Protein AF-A0A7C6ANG4-F1 (afdb_monomer_lite)

Sequence (112 aa):
MDERQSENTTVLGEQPIQRSAFERNSDEFLRHIIVATDIVLSKNFYVALGYNFQRRKELGTDTRMATTGLSWGFGFKIYRFQFHYARAAYNLAGASNMITLSSRINDWRKKE

Structure (mmCIF, N/CA/C/O backbone):
data_AF-A0A7C6ANG4-F1
#
_entry.id   AF-A0A7C6ANG4-F1
#
loop_
_atom_site.group_PDB
_atom_site.id
_atom_site.type_symbol
_atom_site.label_atom_id
_atom_site.label_alt_id
_atom_site.label_comp_id
_atom_site.label_asym_id
_atom_site.label_entity_id
_atom_site.label_seq_id
_atom_site.pdbx_PDB_ins_code
_atom_site.Cartn_x
_atom_site.Cartn_y
_atom_site.Cartn_z
_atom_site.occupancy
_atom_site.B_iso_or_equiv
_atom_site.auth_seq_id
_atom_site.auth_comp_id
_atom_site.auth_asym_id
_atom_site.auth_atom_id
_atom_site.pdbx_PDB_model_num
ATOM 1 N N . MET A 1 1 ? 34.674 -8.993 -65.754 1.00 44.88 1 MET A N 1
ATOM 2 C CA . MET A 1 1 ? 35.630 -7.885 -65.903 1.00 44.88 1 MET A CA 1
ATOM 3 C C . MET A 1 1 ? 34.770 -6.628 -65.986 1.00 44.88 1 MET A C 1
ATOM 5 O O . MET A 1 1 ? 34.141 -6.432 -67.010 1.00 44.88 1 MET A O 1
ATOM 9 N N . ASP A 1 2 ? 34.466 -5.888 -64.927 1.00 38.56 2 ASP A N 1
ATOM 10 C CA . ASP A 1 2 ? 35.228 -5.653 -63.708 1.00 38.56 2 ASP A CA 1
ATOM 11 C C . ASP A 1 2 ? 34.336 -5.472 -62.480 1.00 38.56 2 ASP A C 1
ATOM 13 O O . ASP A 1 2 ? 33.193 -5.020 -62.538 1.00 38.56 2 ASP A O 1
ATOM 17 N N . GLU A 1 3 ? 34.933 -5.879 -61.370 1.00 48.00 3 GLU A N 1
ATOM 18 C CA . GLU A 1 3 ? 34.587 -5.600 -59.988 1.00 48.00 3 GLU A CA 1
ATOM 19 C C . GLU A 1 3 ? 34.391 -4.095 -59.757 1.00 48.00 3 GLU A C 1
ATOM 21 O O . GLU A 1 3 ? 35.120 -3.302 -60.344 1.00 48.00 3 GLU A O 1
ATOM 26 N N . ARG A 1 4 ? 33.481 -3.716 -58.844 1.00 41.72 4 ARG A N 1
ATOM 27 C CA . ARG A 1 4 ? 33.787 -2.949 -57.614 1.00 41.72 4 ARG A CA 1
ATOM 28 C C . ARG A 1 4 ? 32.608 -3.021 -56.646 1.00 41.72 4 ARG A C 1
ATOM 30 O O . ARG A 1 4 ? 31.562 -2.410 -56.844 1.00 41.72 4 ARG A O 1
ATOM 37 N N . GLN A 1 5 ? 32.813 -3.814 -55.600 1.00 40.19 5 GLN A N 1
ATOM 38 C CA . GLN A 1 5 ? 32.023 -3.806 -54.378 1.00 40.19 5 GLN A CA 1
ATOM 39 C C . GLN A 1 5 ? 32.229 -2.503 -53.589 1.00 40.19 5 GLN A C 1
ATOM 41 O O . GLN A 1 5 ? 33.333 -1.971 -53.566 1.00 40.19 5 GLN A O 1
ATOM 46 N N . SER A 1 6 ? 31.163 -2.133 -52.869 1.00 46.78 6 SER A N 1
ATOM 47 C CA . SER A 1 6 ? 31.129 -1.509 -51.536 1.00 46.78 6 SER A CA 1
ATOM 48 C C . SER A 1 6 ? 31.767 -0.130 -51.337 1.00 46.78 6 SER A C 1
ATOM 50 O O . SER A 1 6 ? 32.982 -0.009 -51.340 1.00 46.78 6 SER A O 1
ATOM 52 N N . GLU A 1 7 ? 30.941 0.862 -50.977 1.00 43.28 7 GLU A N 1
ATOM 53 C CA . GLU A 1 7 ? 31.051 1.559 -49.681 1.00 43.28 7 GLU A CA 1
ATOM 54 C C . GLU A 1 7 ? 29.916 2.581 -49.495 1.00 43.28 7 GLU A C 1
ATOM 56 O O . GLU A 1 7 ? 29.738 3.474 -50.320 1.00 43.28 7 GLU A O 1
ATOM 61 N N . ASN A 1 8 ? 29.163 2.414 -48.396 1.00 42.38 8 ASN A N 1
ATOM 62 C CA . ASN A 1 8 ? 28.517 3.444 -47.560 1.00 42.38 8 ASN A CA 1
ATOM 63 C C . ASN A 1 8 ? 27.098 3.064 -47.120 1.00 42.38 8 ASN A C 1
ATOM 65 O O . ASN A 1 8 ? 26.135 3.619 -47.635 1.00 42.38 8 ASN A O 1
ATOM 69 N N . THR A 1 9 ? 26.954 2.213 -46.093 1.00 50.06 9 THR A N 1
ATOM 70 C CA . THR A 1 9 ? 26.298 2.649 -44.840 1.00 50.06 9 THR A CA 1
ATOM 71 C C . THR A 1 9 ? 26.589 1.697 -43.667 1.00 50.06 9 THR A C 1
ATOM 73 O O . THR A 1 9 ? 26.299 0.507 -43.725 1.00 50.06 9 THR A O 1
ATOM 76 N N . THR A 1 10 ? 27.039 2.307 -42.566 1.00 49.16 10 THR A N 1
ATOM 77 C CA . THR A 1 10 ? 26.932 1.882 -41.153 1.00 49.16 10 THR A CA 1
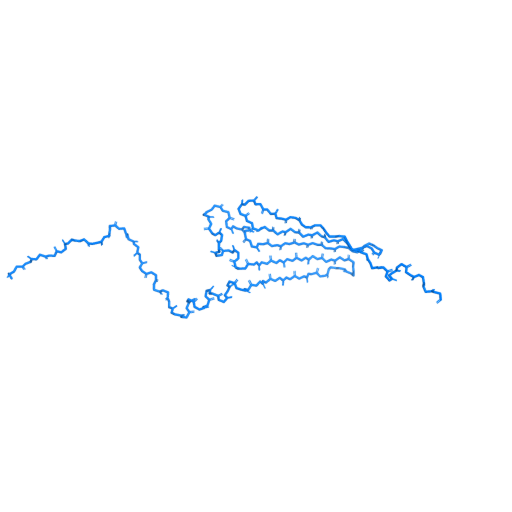ATOM 78 C C . THR A 1 10 ? 27.899 0.819 -40.609 1.00 49.16 10 THR A C 1
ATOM 80 O O . THR A 1 10 ? 27.767 -0.379 -40.814 1.00 49.16 10 THR A O 1
ATOM 83 N N . VAL A 1 11 ? 28.851 1.317 -39.814 1.00 54.91 11 VAL A N 1
ATOM 84 C CA . VAL A 1 11 ? 30.011 0.638 -39.208 1.00 54.91 11 VAL A CA 1
ATOM 85 C C . VAL A 1 11 ? 29.715 0.138 -37.777 1.00 54.91 11 VAL A C 1
ATOM 87 O O . VAL A 1 11 ? 30.623 -0.050 -36.978 1.00 54.91 11 VAL A O 1
ATOM 90 N N . LEU A 1 12 ? 28.458 -0.093 -37.390 1.00 54.84 12 LEU A N 1
ATOM 91 C CA . LEU A 1 12 ? 28.130 -0.598 -36.048 1.00 54.84 12 LEU A CA 1
ATOM 92 C C . LEU A 1 12 ? 27.065 -1.692 -36.150 1.00 54.84 12 LEU A C 1
ATOM 94 O O . LEU A 1 12 ? 26.020 -1.492 -36.761 1.00 54.84 12 LEU A O 1
ATOM 98 N N . GLY A 1 13 ? 27.371 -2.868 -35.596 1.00 50.09 13 GLY A N 1
ATOM 99 C CA . GLY A 1 13 ? 26.578 -4.092 -35.706 1.00 50.09 13 GLY A CA 1
ATOM 100 C C . GLY A 1 13 ? 25.250 -4.047 -34.954 1.00 50.09 13 GLY A C 1
ATOM 101 O O . GLY A 1 13 ? 25.097 -4.692 -33.919 1.00 50.09 13 GLY A O 1
ATOM 102 N N . GLU A 1 14 ? 24.271 -3.337 -35.499 1.00 51.72 14 GLU A N 1
ATOM 103 C CA . GLU A 1 14 ? 22.887 -3.408 -35.045 1.00 51.72 14 GLU A CA 1
ATOM 104 C C . GLU A 1 14 ? 22.156 -4.515 -35.812 1.00 51.72 14 GLU A C 1
ATOM 106 O O . GLU A 1 14 ? 21.799 -4.380 -36.981 1.00 51.72 14 GLU A O 1
ATOM 111 N N . GLN A 1 15 ? 21.960 -5.654 -35.145 1.00 52.88 15 GLN A N 1
ATOM 112 C CA . GLN A 1 15 ? 21.113 -6.731 -35.647 1.00 52.88 15 GLN A CA 1
ATOM 113 C C . GLN A 1 15 ? 19.673 -6.210 -35.800 1.00 52.88 15 GLN A C 1
ATOM 115 O O . GLN A 1 15 ? 19.116 -5.705 -34.818 1.00 52.88 15 GLN A O 1
ATOM 120 N N . PRO A 1 16 ? 19.024 -6.351 -36.971 1.00 49.03 16 PRO A N 1
ATOM 121 C CA . PRO A 1 16 ? 17.636 -5.957 -37.131 1.00 49.03 16 PRO A CA 1
ATOM 122 C C . PRO A 1 16 ? 16.775 -6.935 -36.330 1.00 49.03 16 PRO A C 1
ATOM 124 O O . PRO A 1 16 ? 16.525 -8.066 -36.746 1.00 49.03 16 PRO A O 1
ATOM 127 N N . ILE A 1 17 ? 16.333 -6.513 -35.146 1.00 56.56 17 ILE A N 1
ATOM 128 C CA . ILE A 1 17 ? 15.361 -7.259 -34.349 1.00 56.56 17 ILE A CA 1
ATOM 129 C C . ILE A 1 17 ? 14.054 -7.265 -35.152 1.00 56.56 17 ILE A C 1
ATOM 131 O O . ILE A 1 17 ? 13.289 -6.300 -35.115 1.00 56.56 17 ILE A O 1
ATOM 135 N N . GLN A 1 18 ? 13.813 -8.336 -35.913 1.00 56.03 18 GLN A N 1
ATOM 136 C CA . GLN A 1 18 ? 12.559 -8.582 -36.624 1.00 56.03 18 GLN A CA 1
ATOM 137 C C . GLN A 1 18 ? 11.426 -8.777 -35.604 1.00 56.03 18 GLN A C 1
ATOM 139 O O . GLN A 1 18 ? 11.070 -9.902 -35.265 1.00 56.03 18 GLN A O 1
ATOM 144 N N . ARG A 1 19 ? 10.861 -7.681 -35.084 1.00 57.31 19 ARG A N 1
ATOM 145 C CA . ARG A 1 19 ? 9.665 -7.733 -34.234 1.00 57.31 19 ARG A CA 1
ATOM 146 C C . ARG A 1 19 ? 8.470 -8.097 -35.106 1.00 57.31 19 ARG A C 1
ATOM 148 O O . ARG A 1 19 ? 8.044 -7.296 -35.940 1.00 57.31 19 ARG A O 1
ATOM 155 N N . SER A 1 20 ? 7.944 -9.307 -34.939 1.00 57.78 20 SER A N 1
ATOM 156 C CA . SER A 1 20 ? 6.757 -9.757 -35.670 1.00 57.78 20 SER A CA 1
ATOM 157 C C . SER A 1 20 ? 5.558 -8.836 -35.375 1.00 57.78 20 SER A C 1
ATOM 159 O O . SER A 1 20 ? 5.443 -8.267 -34.287 1.00 57.78 20 SER A O 1
ATOM 161 N N . ALA A 1 21 ? 4.633 -8.667 -36.327 1.00 59.66 21 ALA A N 1
ATOM 162 C CA . ALA A 1 21 ? 3.433 -7.838 -36.124 1.00 59.66 21 ALA A CA 1
ATOM 163 C C . ALA A 1 21 ? 2.597 -8.295 -34.907 1.00 59.66 21 ALA A C 1
ATOM 165 O O . ALA A 1 21 ? 1.935 -7.489 -34.255 1.00 59.66 21 ALA A O 1
ATOM 166 N N . PHE A 1 22 ? 2.690 -9.582 -34.563 1.00 60.06 22 PHE A N 1
ATOM 167 C CA . PHE A 1 22 ? 2.111 -10.161 -33.358 1.00 60.06 22 PHE A CA 1
ATOM 168 C C . PHE A 1 22 ? 2.797 -9.662 -32.075 1.00 60.06 22 PHE A C 1
ATOM 170 O O . PHE A 1 22 ? 2.117 -9.247 -31.136 1.00 60.06 22 PHE A O 1
ATOM 177 N N . GLU A 1 23 ? 4.133 -9.606 -32.052 1.00 60.88 23 GLU A N 1
ATOM 178 C CA . GLU A 1 23 ? 4.889 -9.054 -30.923 1.00 60.88 23 GLU A CA 1
ATOM 179 C C . GLU A 1 23 ? 4.564 -7.582 -30.685 1.00 60.88 23 GLU A C 1
ATOM 181 O O . GLU A 1 23 ? 4.334 -7.186 -29.546 1.00 60.88 23 GLU A O 1
ATOM 186 N N . ARG A 1 24 ? 4.450 -6.777 -31.745 1.00 59.94 24 ARG A N 1
ATOM 187 C CA . ARG A 1 24 ? 4.159 -5.340 -31.628 1.00 59.94 24 ARG A CA 1
ATOM 188 C C . ARG A 1 24 ? 2.795 -5.066 -30.976 1.00 59.94 24 ARG A C 1
ATOM 190 O O . ARG A 1 24 ? 2.713 -4.216 -30.094 1.00 59.94 24 ARG A O 1
ATOM 197 N N . ASN A 1 25 ? 1.773 -5.846 -31.333 1.00 62.41 25 ASN A N 1
ATOM 198 C CA . ASN A 1 25 ? 0.440 -5.760 -30.726 1.00 62.41 25 ASN A CA 1
ATOM 199 C C . ASN A 1 25 ? 0.418 -6.288 -29.280 1.00 62.41 25 ASN A C 1
ATOM 201 O O . ASN A 1 25 ? -0.230 -5.705 -28.410 1.00 62.41 25 ASN A O 1
ATOM 205 N N . SER A 1 26 ? 1.156 -7.366 -28.992 1.00 66.38 26 SER A N 1
ATOM 206 C CA . SER A 1 26 ? 1.263 -7.898 -27.626 1.00 66.38 26 SER A CA 1
ATOM 207 C C . SER A 1 26 ? 1.987 -6.934 -26.678 1.00 66.38 26 SER A C 1
ATOM 209 O O . SER A 1 26 ? 1.611 -6.784 -25.515 1.00 66.38 26 SER A O 1
ATOM 211 N N . ASP A 1 27 ? 2.990 -6.218 -27.186 1.00 65.62 27 ASP A N 1
ATOM 212 C CA . ASP A 1 27 ? 3.823 -5.316 -26.402 1.00 65.62 27 ASP A CA 1
ATOM 213 C C . ASP A 1 27 ? 3.028 -4.101 -25.899 1.00 65.62 27 ASP A C 1
ATOM 215 O O . ASP A 1 27 ? 3.251 -3.632 -24.779 1.00 65.62 27 ASP A O 1
ATOM 219 N N . GLU A 1 28 ? 2.073 -3.649 -26.714 1.00 68.88 28 GLU A N 1
ATOM 220 C CA . GLU A 1 28 ? 1.141 -2.549 -26.463 1.00 68.88 28 GLU A CA 1
ATOM 221 C C . GLU A 1 28 ? 0.011 -2.914 -25.500 1.00 68.88 28 GLU A C 1
ATOM 223 O O . GLU A 1 28 ? -0.344 -2.120 -24.625 1.00 68.88 28 GLU A O 1
ATOM 228 N N . PHE A 1 29 ? -0.477 -4.151 -25.577 1.00 70.62 29 PHE A N 1
ATOM 229 C CA . PHE A 1 29 ? -1.454 -4.672 -24.628 1.00 70.62 29 PHE A CA 1
ATOM 230 C C . PHE A 1 29 ? -0.869 -4.816 -23.216 1.00 70.62 29 PHE A C 1
ATOM 232 O O . PHE A 1 29 ? -1.468 -4.363 -22.243 1.00 70.62 29 PHE A O 1
ATOM 239 N N . LEU A 1 30 ? 0.344 -5.366 -23.092 1.00 69.69 30 LEU A N 1
ATOM 240 C CA . LEU A 1 30 ? 1.013 -5.555 -21.797 1.00 69.69 30 LEU A CA 1
ATOM 241 C C . LEU A 1 30 ? 1.278 -4.235 -21.055 1.00 69.69 30 LEU A C 1
ATOM 243 O O . LEU A 1 30 ? 1.378 -4.230 -19.829 1.00 69.69 30 LEU A O 1
ATOM 247 N N . ARG A 1 31 ? 1.368 -3.110 -21.779 1.00 70.75 31 ARG A N 1
ATOM 248 C CA . ARG A 1 31 ? 1.480 -1.772 -21.184 1.00 70.75 31 ARG A CA 1
ATOM 249 C C . ARG A 1 31 ? 0.204 -1.319 -20.484 1.00 70.75 31 ARG A C 1
ATOM 251 O O . ARG A 1 31 ? 0.272 -0.367 -19.743 1.00 70.75 31 ARG A O 1
ATOM 258 N N . HIS A 1 32 ? -0.931 -1.979 -20.645 1.00 77.19 32 HIS A N 1
ATOM 259 C CA . HIS A 1 32 ? -2.161 -1.593 -19.948 1.00 77.19 32 HIS A CA 1
ATOM 260 C C . HIS A 1 32 ? -2.532 -2.574 -18.830 1.00 77.19 32 HIS A C 1
ATOM 262 O O . HIS A 1 32 ? -3.612 -2.479 -18.250 1.00 77.19 32 HIS A O 1
ATOM 268 N N . ILE A 1 33 ? -1.633 -3.510 -18.497 1.00 77.88 33 ILE A N 1
ATOM 269 C CA . ILE A 1 33 ? -1.870 -4.521 -17.466 1.00 77.88 33 ILE A CA 1
ATOM 270 C C . ILE A 1 33 ? -1.240 -4.098 -16.140 1.00 77.88 33 ILE A C 1
ATOM 272 O O . ILE A 1 33 ? -0.049 -3.781 -16.039 1.00 77.88 33 ILE A O 1
ATOM 276 N N . ILE A 1 34 ? -2.056 -4.176 -15.094 1.00 83.94 34 ILE A N 1
ATOM 277 C CA . ILE A 1 34 ? -1.649 -4.017 -13.703 1.00 83.94 34 ILE A CA 1
ATOM 278 C C . ILE A 1 34 ? -2.068 -5.288 -12.976 1.00 83.94 34 ILE A C 1
ATOM 280 O O . ILE A 1 34 ? -3.222 -5.703 -13.062 1.00 83.94 34 ILE A O 1
ATOM 284 N N . VAL A 1 35 ? -1.132 -5.905 -12.261 1.00 87.19 35 VAL A N 1
ATOM 285 C CA . VAL A 1 35 ? -1.413 -7.076 -11.427 1.00 87.19 35 VAL A CA 1
ATOM 286 C C . VAL A 1 35 ? -1.292 -6.654 -9.975 1.00 87.19 35 VAL A C 1
ATOM 288 O O . VAL A 1 35 ? -0.273 -6.097 -9.577 1.00 87.19 35 VAL A O 1
ATOM 291 N N . ALA A 1 36 ? -2.326 -6.911 -9.183 1.00 89.19 36 ALA A N 1
ATOM 292 C CA . ALA A 1 36 ? -2.328 -6.638 -7.754 1.00 89.19 36 ALA A CA 1
ATOM 293 C C . ALA A 1 36 ? -2.978 -7.787 -6.984 1.00 89.19 36 ALA A C 1
ATOM 295 O O . ALA A 1 36 ? -3.758 -8.569 -7.526 1.00 89.19 36 ALA A O 1
ATOM 296 N N . THR A 1 37 ? -2.610 -7.922 -5.719 1.00 93.31 37 THR A N 1
ATOM 297 C CA . THR A 1 37 ? -3.114 -8.942 -4.808 1.00 93.31 37 THR A CA 1
ATOM 298 C C . THR A 1 37 ? -3.218 -8.351 -3.414 1.00 93.31 37 THR A C 1
ATOM 300 O O . THR A 1 37 ? -2.238 -7.830 -2.882 1.00 93.31 37 THR A O 1
ATOM 303 N N . ASP A 1 38 ? -4.397 -8.507 -2.820 1.00 92.31 38 ASP A N 1
ATOM 304 C CA . ASP A 1 38 ? -4.678 -8.110 -1.448 1.00 92.31 38 ASP A CA 1
ATOM 305 C C . ASP A 1 38 ? -4.871 -9.360 -0.590 1.00 92.31 38 ASP A C 1
ATOM 307 O O . ASP A 1 38 ? -5.702 -10.222 -0.879 1.00 92.31 38 ASP A O 1
ATOM 311 N N . ILE A 1 39 ? -4.090 -9.458 0.481 1.00 95.19 39 ILE A N 1
ATOM 312 C CA . ILE A 1 39 ? -4.134 -10.550 1.446 1.00 95.19 39 ILE A CA 1
ATOM 313 C C . ILE A 1 39 ? -4.762 -10.015 2.729 1.00 95.19 39 ILE A C 1
ATOM 315 O O . ILE A 1 39 ? -4.219 -9.130 3.395 1.00 95.19 39 ILE A O 1
ATOM 319 N N . VAL A 1 40 ? -5.914 -10.571 3.095 1.00 95.31 40 VAL A N 1
ATOM 320 C CA . VAL A 1 40 ? -6.615 -10.237 4.338 1.00 95.31 40 VAL A CA 1
ATOM 321 C C . VAL A 1 40 ? -6.131 -11.181 5.436 1.00 95.31 40 VAL A C 1
ATOM 323 O O . VAL A 1 40 ? -6.496 -12.352 5.456 1.00 95.31 40 VAL A O 1
ATOM 326 N N . LEU A 1 41 ? -5.302 -10.676 6.352 1.00 92.50 41 LEU A N 1
ATOM 327 C CA . LEU A 1 41 ? -4.775 -11.469 7.470 1.00 92.50 41 LEU A CA 1
ATOM 328 C C . LEU A 1 41 ? -5.762 -11.518 8.644 1.00 92.50 41 LEU A C 1
ATOM 330 O O . LEU A 1 41 ? -5.793 -12.489 9.394 1.00 92.50 41 LEU A O 1
ATOM 334 N N . SER A 1 42 ? -6.567 -10.470 8.831 1.00 92.81 42 SER A N 1
ATOM 335 C CA . SER A 1 42 ? -7.627 -10.444 9.842 1.00 92.81 42 SER A CA 1
ATOM 336 C C . SER A 1 42 ? -8.775 -9.523 9.423 1.00 92.81 42 SER A C 1
ATOM 338 O O . SER A 1 42 ? -8.647 -8.736 8.488 1.00 92.81 42 SER A O 1
ATOM 340 N N . LYS A 1 43 ? -9.891 -9.543 10.165 1.00 88.81 43 LYS A N 1
ATOM 341 C CA . LYS A 1 43 ? -11.038 -8.633 9.935 1.00 88.81 43 LYS A CA 1
ATOM 342 C C . LYS A 1 43 ? -10.664 -7.146 9.989 1.00 88.81 43 LYS A C 1
ATOM 344 O O . LYS A 1 43 ? -11.415 -6.301 9.509 1.00 88.81 43 LYS A O 1
ATOM 349 N N . ASN A 1 44 ? -9.528 -6.834 10.604 1.00 92.44 44 ASN A N 1
ATOM 350 C CA . ASN A 1 44 ? -9.061 -5.485 10.861 1.00 92.44 44 ASN A CA 1
ATOM 351 C C . ASN A 1 44 ? -7.719 -5.193 10.200 1.00 92.44 44 ASN A C 1
ATOM 353 O O . ASN A 1 44 ? -7.223 -4.098 10.417 1.00 92.44 44 ASN A O 1
ATOM 357 N N . PHE A 1 45 ? -7.120 -6.125 9.452 1.00 94.56 45 PHE A N 1
ATOM 358 C CA . PHE A 1 45 ? -5.794 -5.947 8.866 1.00 94.56 45 PHE A CA 1
ATOM 359 C C . PHE A 1 45 ? -5.684 -6.630 7.507 1.00 94.56 45 PHE A C 1
ATOM 361 O O . PHE A 1 45 ? -6.000 -7.815 7.370 1.00 94.56 45 PHE A O 1
ATOM 368 N N . TYR A 1 46 ? -5.173 -5.894 6.527 1.00 95.00 46 TYR A N 1
ATOM 369 C CA . TYR A 1 46 ? -4.850 -6.423 5.211 1.00 95.00 46 TYR A CA 1
ATOM 370 C C . TYR A 1 46 ? -3.514 -5.865 4.723 1.00 95.00 46 TYR A C 1
ATOM 372 O O . TYR A 1 46 ? -3.084 -4.783 5.132 1.00 95.00 46 TYR A O 1
ATOM 380 N N . VAL A 1 47 ? -2.881 -6.610 3.827 1.00 95.25 47 VAL A N 1
ATOM 381 C CA . VAL A 1 47 ? -1.661 -6.221 3.124 1.00 95.25 47 VAL A CA 1
ATOM 382 C C . VAL A 1 47 ? -1.941 -6.300 1.631 1.00 95.25 47 VAL A C 1
ATOM 384 O O . VAL A 1 47 ? -2.573 -7.241 1.168 1.00 95.25 47 VAL A O 1
ATOM 387 N N . ALA A 1 48 ? -1.478 -5.305 0.891 1.00 93.12 48 ALA A N 1
ATOM 388 C CA . ALA A 1 48 ? -1.643 -5.169 -0.545 1.00 93.12 48 ALA A CA 1
ATOM 389 C C . ALA A 1 48 ? -0.276 -5.212 -1.224 1.00 93.12 48 ALA A C 1
ATOM 391 O O . ALA A 1 48 ? 0.678 -4.581 -0.761 1.00 93.12 48 ALA A O 1
ATOM 392 N N . LEU A 1 49 ? -0.182 -5.918 -2.343 1.00 92.00 49 LEU A N 1
ATOM 393 C CA . LEU A 1 49 ? 0.983 -5.949 -3.222 1.00 92.00 49 LEU A CA 1
ATOM 394 C C . LEU A 1 49 ? 0.515 -5.704 -4.655 1.00 92.00 49 LEU A C 1
ATOM 396 O O . LEU A 1 49 ? -0.528 -6.198 -5.069 1.00 92.00 49 LEU A O 1
ATOM 400 N N . GLY A 1 50 ? 1.282 -4.948 -5.431 1.00 88.88 50 GLY A N 1
ATOM 401 C CA . GLY A 1 50 ? 0.937 -4.613 -6.806 1.00 88.88 50 GLY A CA 1
ATOM 402 C C . GLY A 1 50 ? 2.163 -4.392 -7.676 1.00 88.88 50 GLY A C 1
ATOM 403 O O . GLY A 1 50 ? 3.213 -3.953 -7.209 1.00 88.88 50 GLY A O 1
ATOM 404 N N . TYR A 1 51 ? 2.020 -4.706 -8.954 1.00 84.19 51 TYR A N 1
ATOM 405 C CA . TYR A 1 51 ? 3.041 -4.542 -9.968 1.00 84.19 51 TYR A CA 1
ATOM 406 C C . TYR A 1 51 ? 2.423 -3.984 -11.250 1.00 84.19 51 TYR A C 1
ATOM 408 O O . TYR A 1 51 ? 1.470 -4.536 -11.805 1.00 84.19 51 TYR A O 1
ATOM 416 N N . ASN A 1 52 ? 2.972 -2.867 -11.718 1.00 81.81 52 ASN A N 1
ATOM 417 C CA . ASN A 1 52 ? 2.530 -2.184 -12.925 1.00 81.81 52 ASN A CA 1
ATOM 418 C C . ASN A 1 52 ? 3.552 -2.401 -14.056 1.00 81.81 52 ASN A C 1
ATOM 420 O O . ASN A 1 52 ? 4.689 -1.930 -13.970 1.00 81.81 52 ASN A O 1
ATOM 424 N N . PHE A 1 53 ? 3.132 -3.106 -15.114 1.00 68.62 53 PHE A N 1
ATOM 425 C CA . PHE A 1 53 ? 3.983 -3.481 -16.249 1.00 68.62 53 PHE A CA 1
ATOM 426 C C . PHE A 1 53 ? 4.200 -2.333 -17.247 1.00 68.62 53 PHE A C 1
ATOM 428 O O . PHE A 1 53 ? 5.265 -2.270 -17.867 1.00 68.62 53 PHE A O 1
ATOM 435 N N . GLN A 1 54 ? 3.252 -1.391 -17.353 1.00 67.06 54 GLN A N 1
ATOM 436 C CA . GLN A 1 54 ? 3.383 -0.168 -18.160 1.00 67.06 54 GLN A CA 1
ATOM 437 C C . GLN A 1 54 ? 4.643 0.601 -17.790 1.00 67.06 54 GLN A C 1
ATOM 439 O O . GLN A 1 54 ? 5.482 0.945 -18.624 1.00 67.06 54 GLN A O 1
ATOM 444 N N . ARG A 1 55 ? 4.797 0.786 -16.478 1.00 58.94 55 ARG A N 1
ATOM 445 C CA . ARG A 1 55 ? 5.795 1.668 -15.885 1.00 58.94 55 ARG A CA 1
ATOM 446 C C . ARG A 1 55 ? 7.226 1.170 -16.097 1.00 58.94 55 ARG A C 1
ATOM 448 O O . ARG A 1 55 ? 8.161 1.957 -16.016 1.00 58.94 55 ARG A O 1
ATOM 455 N N . ARG A 1 56 ? 7.405 -0.120 -16.409 1.00 58.16 56 ARG A N 1
ATOM 456 C CA . ARG A 1 56 ? 8.713 -0.716 -16.717 1.00 58.16 56 ARG A CA 1
ATOM 457 C C . ARG A 1 56 ? 9.206 -0.402 -18.129 1.00 58.16 56 ARG A C 1
ATOM 459 O O . ARG A 1 56 ? 10.413 -0.291 -18.315 1.00 58.16 56 ARG A O 1
ATOM 466 N N . LYS A 1 57 ? 8.309 -0.267 -19.111 1.00 58.62 57 LYS A N 1
ATOM 467 C CA . LYS A 1 57 ? 8.694 -0.012 -20.511 1.00 58.62 57 LYS A CA 1
ATOM 468 C C . LYS A 1 57 ? 8.911 1.471 -20.809 1.00 58.62 57 LYS A C 1
ATOM 470 O O . LYS A 1 57 ? 9.718 1.787 -21.671 1.00 58.62 57 LYS A O 1
ATOM 475 N N . GLU A 1 58 ? 8.234 2.360 -20.084 1.00 57.94 58 GLU A N 1
ATOM 476 C CA . GLU A 1 58 ? 8.311 3.813 -20.312 1.00 57.94 58 GLU A CA 1
ATOM 477 C C . GLU A 1 58 ? 9.466 4.505 -19.555 1.00 57.94 58 GLU A C 1
ATOM 479 O O . GLU A 1 58 ? 9.903 5.574 -19.964 1.00 57.94 58 GLU A O 1
ATOM 484 N N . LEU A 1 59 ? 10.003 3.904 -18.482 1.00 57.31 59 LEU A N 1
ATOM 485 C CA . LEU A 1 59 ? 11.017 4.521 -17.596 1.00 57.31 59 LEU A CA 1
ATOM 486 C C . LEU A 1 59 ? 12.333 3.726 -17.509 1.00 57.31 59 LEU A C 1
ATOM 488 O O . LEU A 1 59 ? 13.058 3.794 -16.514 1.00 57.31 59 LEU A O 1
ATOM 492 N N . GLY A 1 60 ? 12.630 2.923 -18.528 1.00 53.53 60 GLY A N 1
ATOM 493 C CA . GLY A 1 60 ? 13.828 2.094 -18.577 1.00 53.53 60 GLY A CA 1
ATOM 494 C C . GLY A 1 60 ? 15.103 2.909 -18.803 1.00 53.53 60 GLY A C 1
ATOM 495 O O . GLY A 1 60 ? 15.537 3.061 -19.937 1.00 53.53 60 GLY A O 1
ATOM 496 N N . THR A 1 61 ? 15.732 3.397 -17.733 1.00 49.81 61 THR A N 1
ATOM 497 C CA . THR A 1 61 ? 17.129 3.868 -17.752 1.00 49.81 61 THR A CA 1
ATOM 498 C C . THR A 1 61 ? 17.981 2.946 -16.873 1.00 49.81 61 THR A C 1
ATOM 500 O O . THR A 1 61 ? 17.562 2.535 -15.789 1.00 49.81 61 THR A O 1
ATOM 503 N N . ASP A 1 62 ? 19.163 2.604 -17.378 1.00 53.44 62 ASP A N 1
ATOM 504 C CA . ASP A 1 62 ? 19.987 1.401 -17.152 1.00 53.44 62 ASP A CA 1
ATOM 505 C C . ASP A 1 62 ? 20.429 1.062 -15.704 1.00 53.44 62 ASP A C 1
ATOM 507 O O . ASP A 1 62 ? 21.150 0.101 -15.475 1.00 53.44 62 ASP A O 1
ATOM 511 N N . THR A 1 63 ? 20.030 1.822 -14.678 1.00 53.53 63 THR A N 1
ATOM 512 C CA . THR A 1 63 ? 20.668 1.729 -13.344 1.00 53.53 63 THR A CA 1
ATOM 513 C C . THR A 1 63 ? 19.739 1.383 -12.179 1.00 53.53 63 THR A C 1
ATOM 515 O O . THR A 1 63 ? 20.232 0.989 -11.124 1.00 53.53 63 THR A O 1
ATOM 518 N N . ARG A 1 64 ? 18.403 1.499 -12.309 1.00 52.16 64 ARG A N 1
ATOM 519 C CA . ARG A 1 64 ? 17.453 1.212 -11.198 1.00 52.16 64 ARG A CA 1
ATOM 520 C C . ARG A 1 64 ? 16.125 0.566 -11.625 1.00 52.16 64 ARG A C 1
ATOM 522 O O . ARG A 1 64 ? 15.097 0.777 -10.989 1.00 52.16 64 ARG A O 1
ATOM 529 N N . MET A 1 65 ? 16.137 -0.268 -12.665 1.00 53.81 65 MET A N 1
ATOM 530 C CA . MET A 1 65 ? 14.930 -0.949 -13.171 1.00 53.81 65 MET A CA 1
ATOM 531 C C . MET A 1 65 ? 14.249 -1.905 -12.170 1.00 53.81 65 MET A C 1
ATOM 533 O O . MET A 1 65 ? 13.081 -2.238 -12.352 1.00 53.81 65 MET A O 1
ATOM 537 N N . ALA A 1 66 ? 14.942 -2.367 -11.124 1.00 54.34 66 ALA A N 1
ATOM 538 C CA . ALA A 1 66 ? 14.454 -3.460 -10.277 1.00 54.34 66 ALA A CA 1
ATOM 539 C C . ALA A 1 66 ? 13.241 -3.106 -9.392 1.00 54.34 66 ALA A C 1
ATOM 541 O O . ALA A 1 66 ? 12.468 -3.995 -9.048 1.00 54.34 66 ALA A O 1
ATOM 542 N N . THR A 1 67 ? 13.047 -1.835 -9.023 1.00 57.00 67 THR A N 1
ATOM 543 C CA . THR A 1 67 ? 11.932 -1.417 -8.146 1.00 57.00 67 THR A CA 1
ATOM 544 C C . THR A 1 67 ? 10.873 -0.576 -8.856 1.00 57.00 67 THR A C 1
ATOM 546 O O . THR A 1 67 ? 9.791 -0.372 -8.303 1.00 57.00 67 THR A O 1
ATOM 549 N N . THR A 1 68 ? 11.121 -0.135 -10.092 1.00 63.97 68 THR A N 1
ATOM 550 C CA . THR A 1 68 ? 10.166 0.646 -10.886 1.00 63.97 68 THR A CA 1
ATOM 551 C C . THR A 1 68 ? 8.957 -0.210 -11.254 1.00 63.97 68 THR A C 1
ATOM 553 O O . THR A 1 68 ? 9.077 -1.247 -11.901 1.00 63.97 68 THR A O 1
ATOM 556 N N . GLY A 1 69 ? 7.773 0.221 -10.825 1.00 70.56 69 GLY A N 1
ATOM 557 C CA . GLY A 1 69 ? 6.515 -0.499 -11.077 1.00 70.56 69 GLY A CA 1
ATOM 558 C C . GLY A 1 69 ? 5.956 -1.240 -9.863 1.00 70.56 69 GLY A C 1
ATOM 559 O O . GLY A 1 69 ? 4.762 -1.522 -9.845 1.00 70.56 69 GLY A O 1
ATOM 560 N N . LEU A 1 70 ? 6.765 -1.485 -8.824 1.00 81.62 70 LEU A N 1
ATOM 561 C CA . LEU A 1 70 ? 6.309 -2.166 -7.611 1.00 81.62 70 LEU A CA 1
ATOM 562 C C . LEU A 1 70 ? 5.537 -1.211 -6.689 1.00 81.62 70 LEU A C 1
ATOM 564 O O . LEU A 1 70 ? 5.931 -0.060 -6.468 1.00 81.62 70 LEU A O 1
ATOM 568 N N . SER A 1 71 ? 4.449 -1.706 -6.119 1.00 87.62 71 SER A N 1
ATOM 569 C CA . SER A 1 71 ? 3.680 -1.058 -5.064 1.00 87.62 71 SER A CA 1
ATOM 570 C C . SER A 1 71 ? 3.336 -2.057 -3.975 1.00 87.62 71 SER A C 1
ATOM 572 O O . SER A 1 71 ? 3.082 -3.225 -4.245 1.00 87.62 71 SER A O 1
ATOM 574 N N . TRP A 1 72 ? 3.304 -1.591 -2.740 1.00 91.25 72 TRP A N 1
ATOM 575 C CA . TRP A 1 72 ? 2.863 -2.380 -1.604 1.00 91.25 72 TRP A CA 1
ATOM 576 C C . TRP A 1 72 ? 2.185 -1.475 -0.590 1.00 91.25 72 TRP A C 1
ATOM 578 O O . TRP A 1 72 ? 2.425 -0.272 -0.552 1.00 91.25 72 TRP A O 1
ATOM 588 N N . GLY A 1 73 ? 1.325 -2.040 0.235 1.00 93.56 73 GLY A N 1
ATOM 589 C CA . GLY A 1 73 ? 0.633 -1.294 1.265 1.00 93.56 73 GLY A CA 1
ATOM 590 C C . GLY A 1 73 ? 0.076 -2.210 2.329 1.00 93.56 73 GLY A C 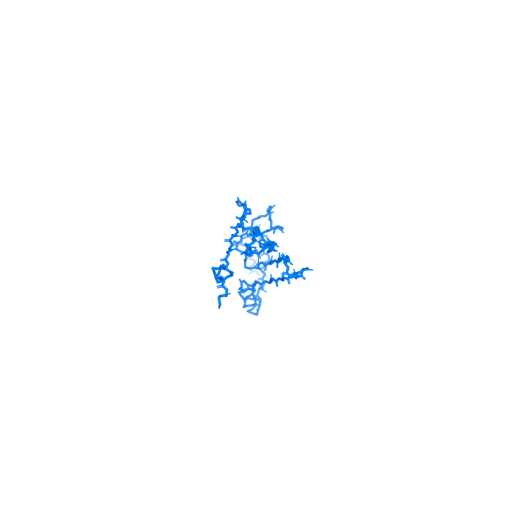1
ATOM 591 O O . GLY A 1 73 ? 0.077 -3.428 2.197 1.00 93.56 73 GLY A O 1
ATOM 592 N N . PHE A 1 74 ? -0.396 -1.614 3.404 1.00 95.25 74 PHE A N 1
ATOM 593 C CA . PHE A 1 74 ? -1.142 -2.303 4.435 1.00 95.25 74 PHE A CA 1
ATOM 594 C C . PHE A 1 74 ? -2.187 -1.352 4.995 1.00 95.25 74 PHE A C 1
ATOM 596 O O . PHE A 1 74 ? -2.022 -0.130 4.976 1.00 95.25 74 PHE A O 1
ATOM 603 N N . GLY A 1 75 ? -3.273 -1.907 5.503 1.00 94.56 75 GLY A N 1
ATOM 604 C CA . GLY A 1 75 ? -4.291 -1.123 6.173 1.00 94.56 75 GLY A CA 1
ATOM 605 C C . GLY A 1 75 ? -4.787 -1.832 7.408 1.00 94.56 75 GLY A C 1
ATOM 606 O O . GLY A 1 75 ? -4.898 -3.058 7.433 1.00 94.56 75 GLY A O 1
ATOM 607 N N . PHE A 1 76 ? -5.079 -1.045 8.436 1.00 95.00 76 PHE A N 1
ATOM 608 C CA . PHE A 1 76 ? -5.654 -1.536 9.670 1.00 95.00 76 PHE A CA 1
ATOM 609 C C . PHE A 1 76 ? -6.844 -0.693 10.124 1.00 95.00 76 PHE A C 1
ATOM 611 O O . PHE A 1 76 ? -6.868 0.531 9.994 1.00 95.00 76 PHE A O 1
ATOM 618 N N . LYS A 1 77 ? -7.848 -1.360 10.693 1.00 93.19 77 LYS A N 1
ATOM 619 C CA . LYS A 1 77 ? -9.035 -0.728 11.269 1.00 93.19 77 LYS A CA 1
ATOM 620 C C . LYS A 1 77 ? -8.984 -0.806 12.789 1.00 93.19 77 LYS A C 1
ATOM 622 O O . LYS A 1 77 ? -9.123 -1.894 13.347 1.00 93.19 77 LYS A O 1
ATOM 627 N N . ILE A 1 78 ? -8.897 0.349 13.446 1.00 90.94 78 ILE A N 1
ATOM 628 C CA . ILE A 1 78 ? -9.029 0.480 14.903 1.00 90.94 78 ILE A CA 1
ATOM 629 C C .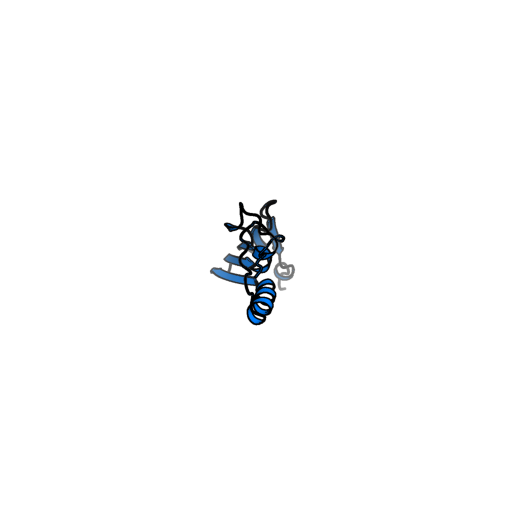 ILE A 1 78 ? -10.350 1.179 15.200 1.00 90.94 78 ILE A C 1
ATOM 631 O O . ILE A 1 78 ? -10.565 2.328 14.813 1.00 90.94 78 ILE A O 1
ATOM 635 N N . TYR A 1 79 ? -11.241 0.483 15.909 1.00 87.56 79 TYR A N 1
ATOM 636 C CA . TYR A 1 79 ? -12.566 0.986 16.270 1.00 87.56 79 TYR A CA 1
ATOM 637 C C . TYR A 1 79 ? -13.363 1.457 15.032 1.00 87.56 79 TYR A C 1
ATOM 639 O O . TYR A 1 79 ? -13.797 0.632 14.225 1.00 87.56 79 TYR A O 1
ATOM 647 N N . ARG A 1 80 ? -13.525 2.774 14.853 1.00 89.06 80 ARG A N 1
ATOM 648 C CA . ARG A 1 80 ? -14.222 3.431 13.730 1.00 89.06 80 ARG A CA 1
ATOM 649 C C . ARG A 1 80 ? -13.289 4.112 12.724 1.00 89.06 80 ARG A C 1
ATOM 651 O O . ARG A 1 80 ? -13.770 4.740 11.777 1.00 89.06 80 ARG A O 1
ATOM 658 N N . PHE A 1 81 ? -11.980 4.028 12.934 1.00 92.38 81 PHE A N 1
ATOM 659 C CA . PHE A 1 81 ? -10.969 4.613 12.062 1.00 92.38 81 PHE A CA 1
ATOM 660 C C . PHE A 1 81 ? -10.322 3.523 11.214 1.00 92.38 81 PHE A C 1
ATOM 662 O O . PHE A 1 81 ? -10.008 2.439 11.709 1.00 92.38 81 PHE A O 1
ATOM 669 N N . GLN A 1 82 ? -10.134 3.811 9.933 1.00 93.12 82 GLN A N 1
ATOM 670 C CA . GLN A 1 82 ? -9.409 2.962 9.000 1.00 93.12 82 GLN A CA 1
ATOM 671 C C . GLN A 1 82 ? -8.165 3.722 8.559 1.00 93.12 82 GLN A C 1
ATOM 673 O O . GLN A 1 82 ? -8.255 4.813 7.990 1.00 93.12 82 GLN A O 1
ATOM 678 N N . PHE A 1 83 ? -7.015 3.145 8.871 1.00 95.06 83 PHE A N 1
ATOM 679 C CA . PHE A 1 83 ? -5.709 3.645 8.487 1.00 95.06 83 PHE A CA 1
ATOM 680 C C . PHE A 1 83 ? -5.204 2.805 7.329 1.00 95.06 83 PHE A C 1
ATOM 682 O O . PHE A 1 83 ? -5.243 1.577 7.387 1.00 95.06 83 PHE A O 1
ATOM 689 N N . HIS A 1 84 ? -4.703 3.464 6.295 1.00 94.44 84 HIS A N 1
ATOM 690 C CA . HIS A 1 84 ? -4.097 2.809 5.150 1.00 94.44 84 HIS A CA 1
ATOM 691 C C . HIS A 1 84 ? -2.769 3.485 4.847 1.00 94.44 84 HIS A C 1
ATOM 693 O O . HIS A 1 84 ? -2.671 4.712 4.802 1.00 94.44 84 HIS A O 1
ATOM 699 N N . TYR A 1 85 ? -1.751 2.668 4.634 1.00 94.00 85 TYR A N 1
ATOM 700 C CA . TYR A 1 85 ? -0.442 3.095 4.189 1.00 94.00 85 TYR A CA 1
ATOM 701 C C . TYR A 1 85 ? -0.114 2.359 2.897 1.00 94.00 85 TYR A C 1
ATOM 703 O O . TYR A 1 85 ? -0.186 1.133 2.845 1.00 94.00 85 TYR A O 1
ATOM 711 N N . ALA A 1 86 ? 0.255 3.092 1.856 1.00 91.81 86 ALA A N 1
ATOM 712 C CA . ALA A 1 86 ? 0.689 2.515 0.596 1.00 91.81 86 ALA A CA 1
ATOM 713 C C . ALA A 1 86 ? 1.965 3.202 0.128 1.00 91.81 86 ALA A C 1
ATOM 715 O O . ALA A 1 86 ? 2.091 4.422 0.171 1.00 91.81 86 ALA A O 1
ATOM 716 N N . ARG A 1 87 ? 2.912 2.417 -0.361 1.00 88.62 87 ARG A N 1
ATOM 717 C CA . ARG A 1 87 ? 4.139 2.887 -0.980 1.00 88.62 87 ARG A CA 1
ATOM 718 C C . ARG A 1 87 ? 4.215 2.339 -2.390 1.00 88.62 87 ARG A C 1
ATOM 720 O O . ARG A 1 87 ? 4.137 1.135 -2.612 1.00 88.62 87 ARG A O 1
ATOM 727 N N . ALA A 1 88 ? 4.422 3.220 -3.352 1.00 84.31 88 ALA A N 1
ATOM 728 C CA . ALA A 1 88 ? 4.569 2.838 -4.743 1.00 84.31 88 ALA A CA 1
ATOM 729 C C . ALA A 1 88 ? 5.834 3.468 -5.327 1.00 84.31 88 ALA A C 1
ATOM 731 O O . ALA A 1 88 ? 6.058 4.676 -5.275 1.00 84.31 88 ALA A O 1
ATOM 732 N N . ALA A 1 89 ? 6.711 2.616 -5.847 1.00 73.06 89 ALA A N 1
ATOM 733 C CA . ALA A 1 89 ? 8.010 2.993 -6.382 1.00 73.06 89 ALA A CA 1
ATOM 734 C C . ALA A 1 89 ? 7.853 3.513 -7.820 1.00 73.06 89 ALA A C 1
ATOM 736 O O . ALA A 1 89 ? 8.048 2.772 -8.787 1.00 73.06 89 ALA A O 1
ATOM 737 N N . TYR A 1 90 ? 7.377 4.757 -7.955 1.00 59.09 90 TYR A N 1
ATOM 738 C CA . TYR A 1 90 ? 6.908 5.308 -9.228 1.00 59.09 90 TYR A CA 1
ATOM 739 C C . TYR A 1 90 ? 8.019 5.613 -10.239 1.00 59.09 90 TYR A C 1
ATOM 741 O O . TYR A 1 90 ? 7.844 5.233 -11.390 1.00 59.09 90 TYR A O 1
ATOM 749 N N . ASN A 1 91 ? 9.137 6.239 -9.847 1.00 54.81 91 ASN A N 1
ATOM 750 C CA . ASN A 1 91 ? 10.111 6.805 -10.796 1.00 54.81 91 ASN A CA 1
ATOM 751 C C . ASN A 1 91 ? 11.558 6.807 -10.262 1.00 54.81 91 ASN A C 1
ATOM 753 O O . ASN A 1 91 ? 11.783 6.661 -9.060 1.00 54.81 91 ASN A O 1
ATOM 757 N N . LEU A 1 92 ? 12.530 7.086 -11.148 1.00 53.34 92 LEU A N 1
ATOM 758 C CA . LEU A 1 92 ? 13.954 7.328 -10.834 1.00 53.34 92 LEU A CA 1
ATOM 759 C C . LEU A 1 92 ? 14.156 8.395 -9.727 1.00 53.34 92 LEU A C 1
ATOM 761 O O . LEU A 1 92 ? 15.144 8.350 -8.999 1.00 53.34 92 LEU A O 1
ATOM 765 N N . ALA A 1 93 ? 13.186 9.309 -9.577 1.00 55.31 93 ALA A N 1
ATOM 766 C CA . ALA A 1 93 ? 13.148 10.390 -8.588 1.00 55.31 93 ALA A CA 1
ATOM 767 C C . ALA A 1 93 ? 12.682 9.969 -7.175 1.00 55.31 93 ALA A C 1
ATOM 769 O O . ALA A 1 93 ? 12.807 10.756 -6.240 1.00 55.31 93 ALA A O 1
ATOM 770 N N . GLY A 1 94 ? 12.162 8.748 -6.985 1.00 62.09 94 GLY A N 1
ATOM 771 C CA . GLY A 1 94 ? 11.791 8.234 -5.663 1.00 62.09 94 GLY A CA 1
ATOM 772 C C . GLY A 1 94 ? 10.465 7.471 -5.607 1.00 62.09 94 GLY A C 1
ATOM 773 O O . GLY A 1 94 ? 9.659 7.460 -6.539 1.00 62.09 94 GLY A O 1
ATOM 774 N N . ALA A 1 95 ? 10.246 6.802 -4.472 1.00 73.75 95 ALA A N 1
ATOM 775 C CA . ALA A 1 95 ? 8.990 6.127 -4.162 1.00 73.75 95 ALA A CA 1
ATOM 776 C C . ALA A 1 95 ? 7.990 7.113 -3.545 1.00 73.75 95 ALA A C 1
ATOM 778 O O . ALA A 1 95 ? 8.344 7.852 -2.630 1.00 73.75 95 ALA A O 1
ATOM 779 N N . SER A 1 96 ? 6.740 7.087 -4.006 1.0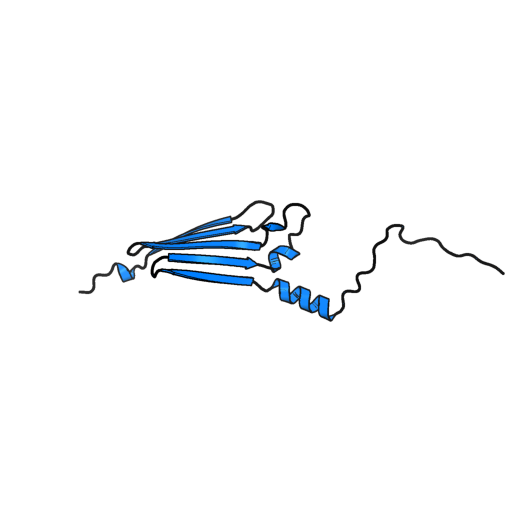0 84.12 96 SER A N 1
ATOM 780 C CA . SER A 1 96 ? 5.650 7.833 -3.378 1.00 8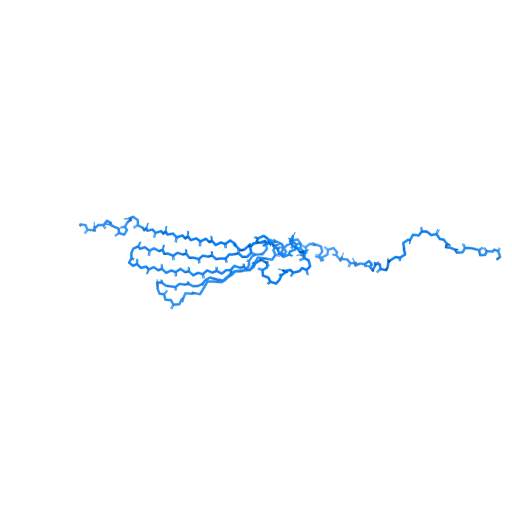4.12 96 SER A CA 1
ATOM 781 C C . SER A 1 96 ? 5.108 7.048 -2.194 1.00 84.12 96 SER A C 1
ATOM 783 O O . SER A 1 96 ? 4.935 5.829 -2.277 1.00 84.12 96 SER A O 1
ATOM 785 N N . ASN A 1 97 ? 4.834 7.757 -1.106 1.00 88.94 97 ASN A N 1
ATOM 786 C CA . ASN A 1 97 ? 4.207 7.223 0.092 1.00 88.94 97 ASN A CA 1
ATOM 787 C C . ASN A 1 97 ? 2.855 7.917 0.252 1.00 88.94 97 ASN A C 1
ATOM 789 O O . ASN A 1 97 ? 2.783 9.143 0.251 1.00 88.94 97 ASN A O 1
ATOM 793 N N . MET A 1 98 ? 1.798 7.131 0.391 1.00 91.12 98 MET A N 1
ATOM 794 C CA . MET A 1 98 ? 0.431 7.586 0.565 1.00 91.12 98 MET A CA 1
ATOM 795 C C . MET A 1 98 ? -0.073 7.120 1.924 1.00 91.12 98 MET A C 1
ATOM 797 O O . MET A 1 98 ? -0.014 5.934 2.251 1.00 91.12 98 MET A O 1
ATOM 801 N N . ILE A 1 99 ? -0.564 8.072 2.710 1.00 94.00 99 ILE A N 1
ATOM 802 C CA . ILE A 1 99 ? -1.177 7.831 4.013 1.00 94.00 99 ILE A CA 1
ATOM 803 C C . ILE A 1 99 ? -2.635 8.249 3.891 1.00 94.00 99 ILE A C 1
ATOM 805 O O . ILE A 1 99 ? -2.931 9.379 3.509 1.00 94.00 99 ILE A O 1
ATOM 809 N N . THR A 1 100 ? -3.549 7.340 4.201 1.00 94.56 100 THR A N 1
ATOM 810 C CA . THR A 1 100 ? -4.986 7.601 4.160 1.00 94.56 100 THR A CA 1
ATOM 811 C C . THR A 1 100 ? -5.591 7.288 5.515 1.00 94.56 100 THR A C 1
ATOM 813 O O . THR A 1 100 ? -5.377 6.217 6.082 1.00 94.56 100 THR A O 1
ATOM 816 N N . LEU A 1 101 ? -6.382 8.230 6.013 1.00 93.88 101 LEU A N 1
ATOM 817 C CA . LEU A 1 101 ? -7.187 8.070 7.210 1.00 93.88 101 LEU A CA 1
ATOM 818 C C . LEU A 1 101 ? -8.648 8.272 6.829 1.00 93.88 101 LEU A C 1
ATOM 820 O O . LEU A 1 101 ? -9.005 9.301 6.260 1.00 93.88 101 LEU A O 1
ATOM 824 N N . SER A 1 102 ? -9.491 7.295 7.140 1.00 93.31 102 SER A N 1
ATOM 825 C CA . SER A 1 102 ? -10.930 7.395 6.914 1.00 93.31 102 SER A CA 1
ATOM 826 C C . SER A 1 102 ? -11.717 6.983 8.154 1.00 93.31 102 SER A C 1
ATOM 828 O O . SER A 1 102 ? -11.275 6.174 8.970 1.00 93.31 102 SER A O 1
ATOM 830 N N . SER A 1 103 ? -12.907 7.554 8.316 1.00 92.94 103 SER A N 1
ATOM 831 C CA . SER A 1 103 ? -13.870 7.136 9.331 1.00 92.94 103 SER A CA 1
ATOM 832 C C . SER A 1 103 ? -15.272 7.199 8.744 1.00 92.94 103 SER A C 1
ATOM 834 O O . SER A 1 103 ? -15.598 8.103 7.976 1.00 92.94 103 SER A O 1
ATOM 836 N N . ARG A 1 104 ? -16.111 6.219 9.080 1.00 90.50 104 ARG A N 1
ATOM 837 C CA . ARG A 1 104 ? -17.499 6.183 8.613 1.00 90.50 104 ARG A CA 1
ATOM 838 C C . ARG A 1 104 ? -18.368 6.993 9.564 1.00 90.50 104 ARG A C 1
ATOM 840 O O . ARG A 1 104 ? -18.533 6.599 10.711 1.00 90.50 104 ARG A O 1
ATOM 847 N N . ILE A 1 105 ? -18.981 8.072 9.073 1.00 88.56 105 ILE A N 1
ATOM 848 C CA . ILE A 1 105 ? -19.867 8.951 9.866 1.00 88.56 105 ILE A CA 1
ATOM 849 C C . ILE A 1 105 ? -21.051 8.167 10.451 1.00 88.56 105 ILE A C 1
ATOM 851 O O . ILE A 1 105 ? -21.402 8.356 11.611 1.00 88.56 105 ILE A O 1
ATOM 855 N N . ASN A 1 106 ? -21.620 7.226 9.688 1.00 87.81 106 ASN A N 1
ATOM 856 C CA . ASN A 1 106 ? -22.721 6.388 10.165 1.00 87.81 106 ASN A CA 1
ATOM 857 C C . ASN A 1 106 ? -22.337 5.532 11.374 1.00 87.81 106 ASN A C 1
ATOM 859 O O . ASN A 1 106 ? -23.203 5.250 12.198 1.00 87.81 106 ASN A O 1
ATOM 863 N N . ASP A 1 107 ? -21.060 5.154 11.512 1.00 84.00 107 ASP A N 1
ATOM 864 C CA . ASP A 1 107 ? -20.649 4.395 12.682 1.00 84.00 107 ASP A CA 1
ATOM 865 C C . ASP A 1 107 ? -20.929 5.221 13.937 1.00 84.00 107 ASP A C 1
ATOM 867 O O . ASP A 1 107 ? -21.334 4.610 14.909 1.00 84.00 107 ASP A O 1
ATOM 871 N N . TRP A 1 108 ? -20.800 6.559 13.911 1.00 84.06 108 TRP A N 1
ATOM 872 C CA . TRP A 1 108 ? -20.966 7.490 15.042 1.00 84.06 108 TRP A CA 1
ATOM 873 C C . TRP A 1 108 ? -22.400 7.732 15.497 1.00 84.06 108 TRP A C 1
ATOM 875 O O . TRP A 1 108 ? -22.607 8.153 16.637 1.00 84.06 108 TRP A O 1
ATOM 885 N N . ARG A 1 109 ? -23.389 7.440 14.652 1.00 86.31 109 ARG A N 1
ATOM 886 C CA . ARG A 1 109 ? -24.793 7.647 15.000 1.00 86.31 109 ARG A CA 1
ATOM 887 C C . ARG A 1 109 ? -25.236 6.546 15.968 1.00 86.31 109 ARG A C 1
ATOM 889 O O . ARG A 1 109 ? -25.269 5.374 15.597 1.00 86.31 109 ARG A O 1
ATOM 896 N N . LYS A 1 110 ? -25.555 6.907 17.217 1.00 74.06 110 LYS A N 1
ATOM 897 C CA . LYS A 1 110 ? -26.239 5.991 18.143 1.00 74.06 110 LYS A CA 1
ATOM 898 C C . LYS A 1 110 ? -27.578 5.596 17.510 1.00 74.06 110 LYS A C 1
ATOM 900 O O . LYS A 1 110 ? -28.309 6.466 17.047 1.00 74.06 110 LYS A O 1
ATOM 905 N N . LYS A 1 111 ? -27.857 4.292 17.443 1.00 68.38 111 LYS A N 1
ATOM 906 C CA . LYS A 1 111 ? -29.220 3.800 17.229 1.00 68.38 111 LYS A CA 1
ATOM 907 C C 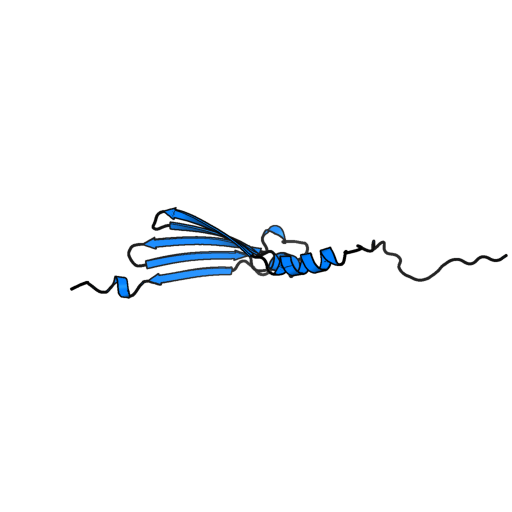. LYS A 1 111 ? -29.984 4.105 18.515 1.00 68.38 111 LYS A C 1
ATOM 909 O O . LYS A 1 111 ? -29.664 3.507 19.541 1.00 68.38 111 LYS A O 1
ATOM 914 N N . GLU A 1 112 ? -30.878 5.080 18.448 1.00 58.94 112 GLU A N 1
ATOM 915 C CA . GLU A 1 112 ? -32.008 5.198 19.374 1.00 58.94 112 GLU A CA 1
ATOM 916 C C . GLU A 1 112 ? -33.124 4.250 18.929 1.00 58.94 112 GLU A C 1
ATOM 918 O O . GLU A 1 112 ? -33.243 4.023 17.698 1.00 58.94 112 GLU A O 1
#

Secondary structure (DSSP, 8-state):
--------S--S--------HHHHHHHHHHTT-EEEEEEEEETTEEEEEEEESHHHHHS--TT-TTTTTEEEEEEEEETTEEEEEEEEEEETTEEEEEEEEEE-HHHHS---

pLDDT: mean 73.15, std 17.88, range [38.56, 95.31]

Radius of gyration: 25.48 Å; chains: 1; bounding box: 68×22×85 Å

Foldseek 3Di:
DDDDDDDDDDDDDDDPPPQDPVNVVVVVVLLVDKDKDKADPDPFKIKIKIFHRNQLVPADDPDPSPQARIKIKMWGDDQFKIWIWIWHQHHPVGIDIDIDIDGDPVSVDDDD